Protein AF-A0A7R9HHG1-F1 (afdb_monomer)

Solvent-accessible surface area (backbone atoms only — not comparable to full-atom values): 5290 Å² total; per-residue (Å²): 137,89,84,60,60,94,95,54,58,73,85,74,65,45,72,69,57,52,42,71,74,48,57,71,74,63,27,72,69,70,78,84,81,93,68,78,83,29,50,68,72,48,75,32,63,44,96,84,59,52,35,36,36,40,28,15,33,60,12,36,38,38,33,26,33,54,84,80,63,46,75,76,49,75,49,70,74,83,42,76,42,88,76,65,126

Foldseek 3Di:
DDDDDPPDDSVVDDPVNVLVPDDPQVVLLDDDDDDPDQADKDWDADPVRQKIWIFRQQFWIWIAGSRVRHTDDIDGPRHGD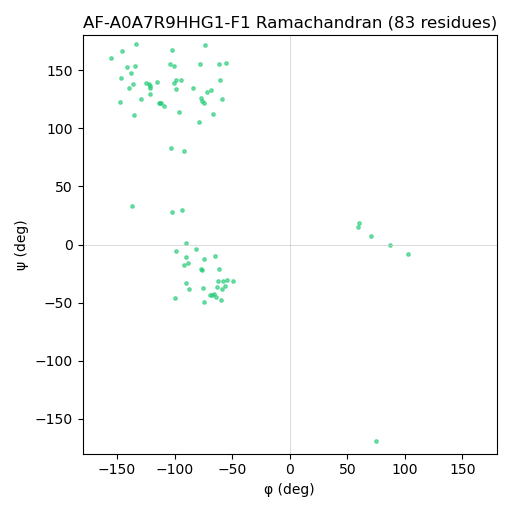PDDD

Organism: Timema poppense (NCBI:txid170557)

Mean predicted aligned error: 3.4 Å

pLDDT: mean 95.84, std 2.35, range [80.69, 98.12]

Secondary structure (DSSP, 8-state):
---PPTT--GGG--HHHHHHHS-HHHHTT-------SS-SEEEEE-TTS-EEEEEETTSEEEEEETTT--EEEEEE-SS------

Structure (mmCIF, N/CA/C/O backbone):
data_AF-A0A7R9HHG1-F1
#
_entry.id   AF-A0A7R9HHG1-F1
#
loop_
_atom_site.group_PDB
_atom_site.id
_atom_site.type_symbol
_atom_site.label_atom_id
_atom_site.label_alt_id
_atom_site.label_comp_id
_atom_site.label_asym_id
_atom_site.label_entity_id
_atom_site.label_seq_id
_atom_site.pdbx_PDB_ins_code
_atom_site.Cartn_x
_atom_site.Cartn_y
_atom_site.Cartn_z
_atom_site.occupancy
_atom_site.B_iso_or_equiv
_atom_site.auth_seq_id
_atom_site.auth_comp_id
_atom_site.auth_asym_id
_atom_site.auth_atom_id
_atom_site.pdbx_PDB_model_num
ATOM 1 N N . TYR A 1 1 ? -15.084 4.386 10.505 1.00 87.94 1 TYR A N 1
ATOM 2 C CA . TYR A 1 1 ? -14.221 5.316 11.262 1.00 87.94 1 TYR A CA 1
ATOM 3 C C . TYR A 1 1 ? -13.725 4.574 12.494 1.00 87.94 1 TYR A C 1
ATOM 5 O O . TYR A 1 1 ? -14.223 3.483 12.745 1.00 87.94 1 TYR A O 1
ATOM 13 N N . LEU A 1 2 ? -12.712 5.094 13.183 1.00 94.50 2 LEU A N 1
ATOM 14 C CA . LEU A 1 2 ? -12.195 4.511 14.421 1.00 94.50 2 LEU A CA 1
ATOM 15 C C . LEU A 1 2 ? -12.545 5.473 15.552 1.00 94.50 2 LEU A C 1
ATOM 17 O O . LEU A 1 2 ? -12.182 6.644 15.477 1.00 94.50 2 LEU A O 1
ATOM 21 N N . GLU A 1 3 ? -13.276 4.985 16.539 1.00 95.25 3 GLU A N 1
ATOM 22 C CA . GLU A 1 3 ? -13.696 5.727 17.724 1.00 95.25 3 GLU A CA 1
ATOM 23 C C . GLU A 1 3 ? -13.173 4.964 18.940 1.00 95.25 3 GLU A C 1
ATOM 25 O O . GLU A 1 3 ? -13.142 3.734 18.916 1.00 95.25 3 GLU A O 1
ATOM 30 N N . ALA A 1 4 ? -12.658 5.690 19.930 1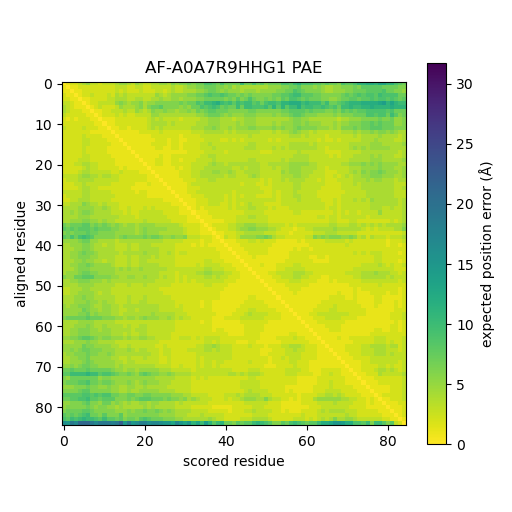.00 95.50 4 ALA A N 1
ATOM 31 C CA . ALA A 1 4 ? -12.098 5.108 21.143 1.00 95.50 4 ALA A CA 1
ATOM 32 C C . ALA A 1 4 ? -13.136 5.164 22.266 1.00 95.50 4 ALA A C 1
ATOM 34 O O . ALA A 1 4 ? -13.845 6.166 22.387 1.00 95.50 4 ALA A O 1
ATOM 35 N N . ASP A 1 5 ? -13.184 4.114 23.084 1.00 95.25 5 ASP A N 1
ATOM 36 C CA . ASP A 1 5 ? -13.996 4.094 24.297 1.00 95.25 5 ASP A CA 1
ATOM 37 C C . ASP A 1 5 ? -13.374 4.981 25.395 1.00 95.25 5 ASP A C 1
ATOM 39 O O . ASP A 1 5 ? -12.256 5.497 25.276 1.00 95.25 5 ASP A O 1
ATOM 43 N N . GLU A 1 6 ? -14.106 5.184 26.492 1.00 95.88 6 GLU A N 1
ATOM 44 C CA . GLU A 1 6 ? -13.625 5.977 27.623 1.00 95.88 6 GLU A CA 1
ATOM 45 C C .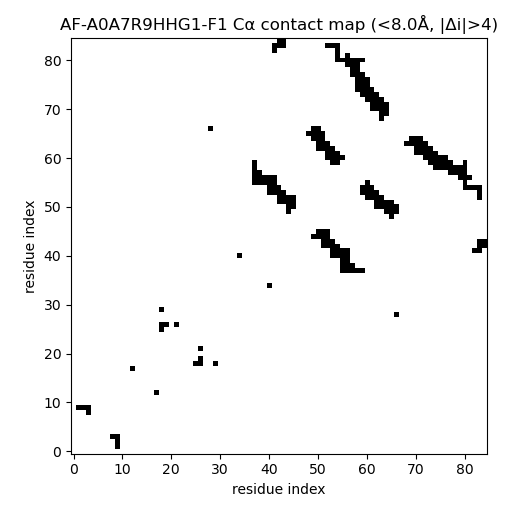 GLU A 1 6 ? -12.323 5.393 28.202 1.00 95.88 6 GLU A C 1
ATOM 47 O O . GLU A 1 6 ? -12.251 4.226 28.584 1.00 95.88 6 GLU A O 1
ATOM 52 N N . GLY A 1 7 ? -11.279 6.225 28.279 1.00 95.31 7 GLY A N 1
ATOM 53 C CA . GLY A 1 7 ? -9.956 5.820 28.763 1.00 95.31 7 GLY A CA 1
ATOM 54 C C . GLY A 1 7 ? -9.030 5.223 27.697 1.00 95.31 7 GLY A C 1
ATOM 55 O O . GLY A 1 7 ? -7.882 4.913 28.016 1.00 95.31 7 GLY A O 1
ATOM 56 N N . GLU A 1 8 ? -9.475 5.110 26.443 1.00 95.62 8 GLU A N 1
ATOM 57 C CA . GLU A 1 8 ? -8.653 4.648 25.323 1.00 95.62 8 GLU A CA 1
ATOM 58 C C . GLU A 1 8 ? -8.204 5.797 24.407 1.00 95.62 8 GLU A C 1
ATOM 60 O O . GLU A 1 8 ? -8.847 6.842 24.299 1.00 95.62 8 GLU A O 1
ATOM 65 N N . VAL A 1 9 ? -7.085 5.599 23.701 1.00 95.75 9 VAL A N 1
ATOM 66 C CA . VAL A 1 9 ? -6.619 6.515 22.648 1.00 95.75 9 VAL A CA 1
ATOM 67 C C . VAL A 1 9 ? -6.491 5.784 21.321 1.00 95.75 9 VAL A C 1
ATOM 69 O O . VAL A 1 9 ? -5.909 4.707 21.240 1.00 95.75 9 VAL A O 1
ATOM 72 N N . THR A 1 10 ? -6.971 6.381 20.228 1.00 96.19 10 THR A N 1
ATOM 73 C CA . THR A 1 10 ? -7.017 5.706 18.917 1.00 96.19 10 THR A CA 1
ATOM 74 C C . THR A 1 10 ? -5.645 5.290 18.375 1.00 96.19 10 THR A C 1
ATOM 76 O O . THR A 1 10 ? -5.552 4.404 17.529 1.00 96.19 10 THR A O 1
ATOM 79 N N . THR A 1 11 ? -4.564 5.910 18.850 1.00 95.88 11 THR A N 1
ATOM 80 C CA . THR A 1 11 ? -3.181 5.573 18.479 1.00 95.88 11 THR A CA 1
ATOM 81 C C . THR A 1 11 ? -2.670 4.281 19.121 1.00 95.88 11 THR A C 1
ATOM 83 O O . THR A 1 11 ? -1.641 3.771 18.683 1.00 95.88 11 THR A O 1
ATOM 86 N N . GLN A 1 12 ? -3.369 3.731 20.121 1.00 96.25 12 GLN A N 1
ATOM 87 C CA . GLN A 1 12 ? -2.996 2.468 20.767 1.00 96.25 12 GLN A CA 1
ATOM 88 C C . GLN A 1 12 ? -3.363 1.237 19.922 1.00 96.25 12 GLN A C 1
ATOM 90 O O . GLN A 1 12 ? -2.799 0.160 20.115 1.00 96.25 12 GLN A O 1
ATOM 95 N N . PHE A 1 13 ? -4.306 1.380 18.984 1.00 96.94 13 PHE A N 1
ATOM 96 C CA . PHE A 1 13 ? -4.789 0.270 18.171 1.00 96.94 13 PHE A CA 1
ATOM 97 C C . PHE A 1 13 ? -3.783 -0.109 17.079 1.00 96.94 13 PHE A C 1
ATOM 99 O O . PHE A 1 13 ? -3.403 0.690 16.221 1.00 96.94 13 PHE A O 1
ATOM 106 N N . THR A 1 14 ? -3.374 -1.374 17.078 1.00 96.94 14 THR A N 1
ATOM 107 C CA . THR A 1 14 ? -2.433 -1.927 16.098 1.00 96.94 14 THR A CA 1
ATOM 108 C C . THR A 1 14 ? -3.109 -2.218 14.756 1.00 96.94 14 THR A C 1
ATOM 110 O O . THR A 1 14 ? -4.298 -2.530 14.689 1.00 96.94 14 THR A O 1
ATOM 113 N N . GLN A 1 15 ? -2.332 -2.235 13.667 1.00 96.75 15 GLN A N 1
ATOM 114 C CA . GLN A 1 15 ? -2.842 -2.646 12.348 1.00 96.75 15 GLN A CA 1
ATOM 115 C C . GLN A 1 15 ? -3.420 -4.069 12.353 1.00 96.75 15 GLN A C 1
ATOM 117 O O . GLN A 1 15 ? -4.394 -4.337 11.657 1.00 96.75 15 GLN A O 1
ATOM 122 N N . LYS A 1 16 ? -2.872 -4.962 13.190 1.00 96.94 16 LYS A N 1
ATOM 123 C CA . LYS A 1 16 ? -3.390 -6.322 13.367 1.00 96.94 16 LYS A CA 1
ATOM 124 C C . LYS A 1 16 ? -4.784 -6.326 14.002 1.00 96.94 16 LYS A C 1
ATOM 126 O O . LYS A 1 16 ? -5.640 -7.076 13.545 1.00 96.94 16 LYS A O 1
ATOM 131 N N . GLN A 1 17 ? -5.018 -5.496 15.022 1.00 96.94 17 GLN A N 1
ATOM 132 C CA . GLN A 1 17 ? -6.347 -5.335 15.624 1.00 96.94 17 GLN A CA 1
ATOM 133 C C . GLN A 1 17 ? -7.335 -4.745 14.617 1.00 96.94 17 GLN A C 1
ATOM 135 O O . GLN A 1 17 ? -8.419 -5.285 14.447 1.00 96.94 17 GLN A O 1
ATOM 140 N N . ILE A 1 18 ? -6.935 -3.702 13.884 1.00 97.00 18 ILE A N 1
ATOM 141 C CA . ILE A 1 18 ? -7.787 -3.084 12.860 1.00 97.00 18 ILE A CA 1
ATOM 142 C C . ILE A 1 18 ? -8.171 -4.109 11.783 1.00 97.00 18 ILE A C 1
ATOM 144 O O . ILE A 1 18 ? -9.349 -4.243 11.469 1.00 97.00 18 ILE A O 1
ATOM 148 N N . ALA A 1 19 ? -7.209 -4.873 11.255 1.00 97.12 19 ALA A N 1
ATOM 149 C CA . ALA A 1 19 ? -7.466 -5.891 10.236 1.00 97.12 19 ALA A CA 1
ATOM 150 C C . ALA A 1 19 ? -8.390 -7.021 10.729 1.00 97.12 19 ALA A C 1
ATOM 152 O O . ALA A 1 19 ? -9.148 -7.567 9.931 1.00 97.12 19 ALA A O 1
ATOM 153 N N . ALA A 1 20 ? -8.348 -7.358 12.022 1.00 97.19 20 ALA A N 1
ATOM 154 C CA . ALA A 1 20 ? -9.227 -8.361 12.626 1.00 97.19 20 ALA A CA 1
ATOM 155 C C . ALA A 1 20 ? -10.664 -7.857 12.865 1.00 97.19 20 ALA A C 1
ATOM 157 O O . ALA A 1 20 ? -11.576 -8.674 12.959 1.00 97.19 20 ALA A O 1
ATOM 158 N N . SER A 1 21 ? -10.866 -6.539 12.952 1.00 97.19 21 SER A N 1
ATOM 159 C CA . SER A 1 21 ? -12.160 -5.916 13.274 1.00 97.19 21 SER A CA 1
ATOM 160 C C . SER A 1 21 ? -12.944 -5.414 12.054 1.00 97.19 21 SER A C 1
ATOM 162 O O . SER A 1 21 ? -14.071 -4.947 12.203 1.00 97.19 21 SER A O 1
ATOM 164 N N . VAL A 1 22 ? -12.365 -5.469 10.852 1.00 97.38 22 VAL A N 1
ATOM 165 C CA . VAL A 1 22 ? -13.016 -5.042 9.599 1.00 97.38 22 VAL A CA 1
ATOM 166 C C . VAL A 1 22 ? -13.518 -6.237 8.788 1.00 97.38 22 VAL A C 1
ATOM 168 O O . VAL A 1 22 ? -13.166 -7.386 9.048 1.00 97.38 22 VAL A O 1
ATOM 171 N N . ASP A 1 23 ? -14.339 -5.974 7.771 1.00 97.88 23 ASP A N 1
ATOM 172 C CA . ASP A 1 23 ? -14.806 -7.012 6.854 1.00 97.88 23 ASP A CA 1
ATOM 173 C C . ASP A 1 23 ? -13.644 -7.679 6.087 1.00 97.88 23 ASP A C 1
ATOM 175 O O . ASP A 1 23 ? -12.592 -7.076 5.854 1.00 97.88 23 ASP A O 1
ATOM 179 N N . ILE A 1 24 ? -13.860 -8.917 5.630 1.00 95.62 24 ILE A N 1
ATOM 180 C CA . ILE A 1 24 ? -12.847 -9.741 4.945 1.00 95.62 24 ILE A CA 1
ATOM 181 C C . ILE A 1 24 ? -12.261 -9.029 3.715 1.00 95.62 24 ILE A C 1
ATOM 183 O O . ILE A 1 24 ? -11.066 -9.149 3.435 1.00 95.62 24 ILE A O 1
ATOM 187 N N . THR A 1 25 ? -13.067 -8.253 2.985 1.00 94.62 25 THR A N 1
ATOM 188 C CA . THR A 1 25 ? -12.602 -7.539 1.789 1.00 94.62 25 THR A CA 1
ATOM 189 C C . THR A 1 25 ? -11.635 -6.428 2.174 1.00 94.62 25 THR A C 1
ATOM 191 O O . THR A 1 25 ? -10.591 -6.277 1.538 1.00 94.62 25 THR A O 1
ATOM 194 N N . SER A 1 26 ? -11.939 -5.669 3.225 1.00 95.00 26 SER A N 1
ATOM 195 C CA . SER A 1 26 ? -11.044 -4.641 3.761 1.00 95.00 26 SER A CA 1
ATOM 196 C C . SER A 1 26 ? -9.786 -5.243 4.386 1.00 95.00 26 SER A C 1
ATOM 198 O O . SER A 1 26 ? -8.685 -4.785 4.077 1.00 95.00 26 SER A O 1
ATOM 200 N N . ALA A 1 27 ? -9.921 -6.319 5.166 1.00 95.81 27 ALA A N 1
ATOM 201 C CA . ALA A 1 27 ? -8.795 -7.043 5.752 1.00 95.81 27 ALA A CA 1
ATOM 202 C C . ALA A 1 27 ? -7.833 -7.576 4.676 1.00 95.81 27 ALA A C 1
ATOM 204 O O . ALA A 1 27 ? -6.619 -7.463 4.820 1.00 95.81 27 ALA A O 1
ATOM 205 N N . SER A 1 28 ? -8.352 -8.057 3.538 1.00 93.88 28 SER A N 1
ATOM 206 C CA . SER 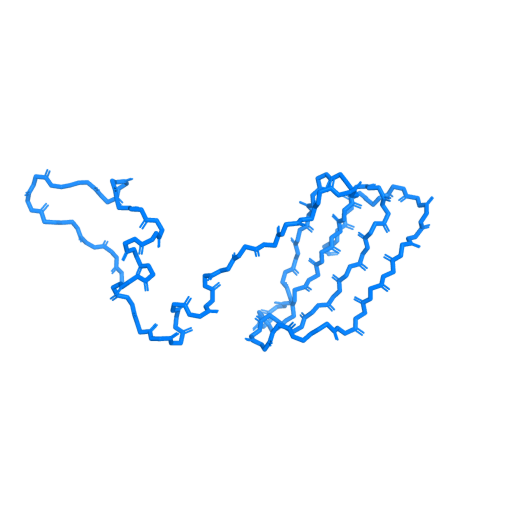A 1 28 ? -7.539 -8.569 2.420 1.00 93.88 28 SER A CA 1
ATOM 207 C C . SER A 1 28 ? -6.654 -7.523 1.719 1.00 93.88 28 SER A C 1
ATOM 209 O O . SER A 1 28 ? -5.838 -7.873 0.859 1.00 93.88 28 SER A O 1
ATOM 211 N N . LYS A 1 29 ? -6.840 -6.232 2.027 1.00 93.44 29 LYS A N 1
ATOM 212 C CA . LYS A 1 29 ? -5.997 -5.126 1.541 1.00 93.44 29 LYS A CA 1
ATOM 213 C C . LYS A 1 29 ? -4.803 -4.871 2.464 1.00 93.44 29 LYS A C 1
ATOM 215 O O . LYS A 1 29 ? -3.870 -4.193 2.050 1.00 93.44 29 LYS A O 1
ATOM 220 N N . HIS A 1 30 ? -4.821 -5.397 3.689 1.00 94.56 30 HIS A N 1
ATOM 221 C CA . HIS A 1 30 ? -3.682 -5.361 4.596 1.00 94.56 30 HIS A CA 1
ATOM 222 C C . HIS A 1 30 ? -2.686 -6.453 4.190 1.00 94.56 30 HIS A C 1
ATOM 224 O O . HIS A 1 30 ? -2.928 -7.640 4.406 1.00 94.56 30 HIS A O 1
ATOM 230 N N . PHE A 1 31 ? -1.574 -6.060 3.573 1.00 92.56 31 PHE A N 1
ATOM 231 C CA . PHE A 1 31 ? -0.496 -6.978 3.218 1.00 92.56 31 PHE A CA 1
ATOM 232 C C . PHE A 1 31 ? 0.873 -6.315 3.324 1.00 92.56 31 PHE A C 1
ATOM 234 O O . PHE A 1 31 ? 0.991 -5.094 3.422 1.00 92.56 31 PHE A O 1
ATOM 241 N N . ASN A 1 32 ? 1.905 -7.151 3.290 1.00 93.44 32 ASN A N 1
ATOM 242 C CA . ASN A 1 32 ? 3.301 -6.752 3.340 1.00 93.44 32 ASN A CA 1
ATOM 243 C C . ASN A 1 32 ? 4.045 -7.325 2.125 1.00 93.44 32 ASN A C 1
ATOM 245 O O . ASN A 1 32 ? 3.812 -8.476 1.758 1.00 93.44 32 ASN A O 1
ATOM 249 N N . LEU A 1 33 ? 4.939 -6.538 1.521 1.00 93.75 33 LEU A N 1
ATOM 250 C CA . LEU A 1 33 ? 5.856 -6.997 0.475 1.00 93.75 33 LEU A CA 1
ATOM 251 C C . LEU A 1 33 ? 7.284 -6.930 1.006 1.00 93.75 33 LEU A C 1
ATOM 253 O O . LEU A 1 33 ? 7.765 -5.864 1.386 1.00 93.75 33 LEU A O 1
ATOM 257 N N . GLU A 1 34 ? 7.979 -8.061 1.005 1.00 95.00 34 GLU A N 1
ATOM 258 C CA . GLU A 1 34 ? 9.364 -8.134 1.467 1.00 95.00 34 GLU A CA 1
ATOM 259 C C . GLU A 1 34 ? 10.349 -7.922 0.313 1.00 95.00 34 GLU A C 1
ATOM 261 O O . GLU A 1 34 ? 10.908 -8.867 -0.236 1.00 95.00 34 GLU A O 1
ATOM 266 N N . LEU A 1 35 ? 10.577 -6.659 -0.052 1.00 94.94 35 LEU A N 1
ATOM 267 C CA . LEU A 1 35 ? 11.449 -6.278 -1.168 1.00 94.94 35 LEU A CA 1
ATOM 268 C C . LEU A 1 35 ? 12.805 -5.763 -0.662 1.00 94.94 35 LEU A C 1
ATOM 270 O O . LEU A 1 35 ? 13.016 -4.562 -0.504 1.00 94.94 35 LEU A O 1
ATOM 274 N N . ARG A 1 36 ? 13.736 -6.677 -0.367 1.00 94.44 36 ARG A N 1
ATOM 275 C CA . ARG A 1 36 ? 14.989 -6.344 0.348 1.00 94.44 36 ARG A CA 1
ATOM 276 C C . ARG A 1 36 ? 16.174 -5.991 -0.559 1.00 94.44 36 ARG A C 1
ATOM 278 O O . ARG A 1 36 ? 17.151 -5.413 -0.094 1.00 94.44 36 ARG A O 1
ATOM 285 N N . GLU A 1 37 ? 16.108 -6.340 -1.839 1.00 95.06 37 GLU A N 1
ATOM 286 C CA . GLU A 1 37 ? 17.294 -6.391 -2.706 1.00 95.06 37 GLU A CA 1
ATOM 287 C C . GLU A 1 37 ? 17.622 -5.054 -3.390 1.00 95.06 37 GLU A C 1
ATOM 289 O O . GLU A 1 37 ? 18.790 -4.662 -3.493 1.00 95.06 37 GLU A O 1
ATOM 294 N N . PHE A 1 38 ? 16.600 -4.308 -3.815 1.00 96.50 38 PHE A N 1
ATOM 295 C CA . PHE A 1 38 ? 16.765 -3.156 -4.710 1.00 96.50 38 PHE A CA 1
ATOM 296 C C . PHE A 1 38 ? 16.683 -1.793 -4.010 1.00 96.50 38 PHE A C 1
ATOM 298 O O . PHE A 1 38 ? 16.369 -0.776 -4.626 1.00 96.50 38 PHE A O 1
ATOM 305 N N . GLY A 1 39 ? 17.046 -1.757 -2.726 1.00 94.06 39 GLY A N 1
ATOM 306 C CA . GLY A 1 39 ? 17.062 -0.537 -1.918 1.00 94.06 39 GLY A CA 1
ATOM 307 C C . GLY A 1 39 ? 15.662 -0.064 -1.506 1.00 94.06 39 GLY A C 1
ATOM 308 O O . GLY A 1 39 ? 14.694 -0.809 -1.641 1.00 94.06 39 GLY A O 1
ATOM 309 N N . PRO A 1 40 ? 15.540 1.162 -0.965 1.00 95.94 40 PRO A N 1
ATOM 310 C CA . PRO A 1 40 ? 14.254 1.717 -0.558 1.00 95.94 40 PRO A CA 1
ATOM 311 C C . PRO A 1 40 ? 13.285 1.825 -1.735 1.00 95.94 40 PRO A C 1
ATOM 313 O O . PRO A 1 40 ? 13.689 2.213 -2.834 1.00 95.94 40 PRO A O 1
ATOM 316 N N . TYR A 1 41 ? 12.011 1.531 -1.477 1.00 97.19 41 TYR A N 1
ATOM 317 C CA . TYR A 1 41 ? 10.952 1.594 -2.478 1.00 97.19 41 TYR A CA 1
ATOM 318 C C . TYR A 1 41 ? 10.126 2.868 -2.359 1.00 97.19 41 TYR A C 1
ATOM 320 O O . TYR A 1 41 ? 9.732 3.279 -1.266 1.00 97.19 41 TYR A O 1
ATOM 328 N N . ARG A 1 42 ? 9.807 3.446 -3.513 1.00 96.69 42 ARG A N 1
ATOM 329 C CA . ARG A 1 42 ? 8.698 4.382 -3.691 1.00 96.69 42 ARG A CA 1
ATOM 330 C C . ARG A 1 42 ? 7.518 3.652 -4.310 1.00 96.69 42 ARG A C 1
ATOM 332 O O . ARG A 1 42 ? 7.694 2.658 -5.013 1.00 96.69 42 ARG A O 1
ATOM 339 N N . MET A 1 43 ? 6.319 4.158 -4.047 1.00 96.12 43 MET A N 1
ATOM 340 C CA . MET A 1 43 ? 5.094 3.586 -4.584 1.00 96.12 43 MET A CA 1
ATOM 341 C C . MET A 1 43 ? 4.125 4.666 -5.057 1.00 96.12 43 MET A C 1
ATOM 343 O O . MET A 1 43 ? 4.057 5.745 -4.466 1.00 96.12 43 MET A O 1
ATOM 347 N N . ASN A 1 44 ? 3.361 4.361 -6.101 1.00 97.44 44 ASN A N 1
ATOM 348 C CA . ASN A 1 44 ? 2.323 5.234 -6.629 1.00 97.44 44 ASN A CA 1
ATOM 349 C C . ASN A 1 44 ? 1.092 4.420 -7.031 1.00 97.44 44 ASN A C 1
ATOM 351 O O . ASN A 1 44 ? 1.207 3.376 -7.672 1.00 97.44 44 ASN A O 1
ATOM 355 N N . TYR A 1 45 ? -0.087 4.902 -6.649 1.00 96.75 45 TYR A N 1
ATOM 356 C CA . TYR A 1 45 ? -1.347 4.329 -7.102 1.00 96.75 45 TYR A CA 1
ATOM 357 C C . TYR A 1 45 ? -1.855 5.078 -8.327 1.00 96.75 45 TYR A C 1
ATOM 359 O O . TYR A 1 45 ? -1.838 6.310 -8.363 1.00 96.75 45 TYR A O 1
ATOM 367 N N . SER A 1 46 ? -2.424 4.343 -9.282 1.00 96.50 46 SER A N 1
ATOM 368 C CA . SER A 1 46 ? -3.226 4.955 -10.340 1.00 96.50 46 SER A CA 1
ATOM 369 C C . SER A 1 46 ? -4.360 5.795 -9.739 1.00 96.50 46 SER A C 1
ATOM 371 O O . SER A 1 46 ? -4.827 5.532 -8.632 1.00 96.50 46 SER A O 1
ATOM 373 N N . ARG A 1 47 ? -4.875 6.787 -10.478 1.00 96.19 47 ARG A N 1
ATOM 374 C CA . ARG A 1 47 ? -5.914 7.713 -9.966 1.00 96.19 47 ARG A CA 1
ATOM 375 C C . ARG A 1 47 ? -7.168 7.024 -9.417 1.00 96.19 47 ARG A C 1
ATOM 377 O O . ARG A 1 47 ? -7.805 7.546 -8.514 1.00 96.19 47 ARG A O 1
ATOM 384 N N . ASN A 1 48 ? -7.524 5.865 -9.963 1.00 96.00 48 ASN A N 1
ATOM 385 C CA . ASN A 1 48 ? -8.654 5.050 -9.508 1.00 96.00 48 ASN A CA 1
ATOM 386 C C . ASN A 1 48 ? -8.281 4.014 -8.427 1.00 96.00 48 ASN A C 1
ATOM 388 O O . ASN A 1 48 ? -9.127 3.211 -8.045 1.00 96.00 48 ASN A O 1
ATOM 392 N N . GLY A 1 49 ? -7.020 3.968 -7.988 1.00 95.00 49 GLY A N 1
ATOM 393 C CA . GLY A 1 49 ? -6.504 3.029 -6.991 1.00 95.00 49 GLY A CA 1
ATOM 394 C C . GLY A 1 49 ? -6.383 1.575 -7.459 1.00 95.00 49 GLY A C 1
ATOM 395 O O . GLY A 1 49 ? -6.125 0.699 -6.636 1.00 95.00 49 GLY A O 1
ATOM 396 N N . ARG A 1 50 ? -6.595 1.278 -8.751 1.00 95.75 50 ARG A N 1
ATOM 397 C CA . ARG A 1 50 ? -6.586 -0.104 -9.263 1.00 95.75 50 ARG A CA 1
ATOM 398 C C . ARG A 1 50 ? -5.182 -0.686 -9.393 1.00 95.75 50 ARG A C 1
ATOM 400 O O . ARG A 1 50 ? -5.006 -1.877 -9.148 1.00 95.75 50 ARG A O 1
ATOM 407 N N . TYR A 1 51 ? -4.213 0.128 -9.792 1.00 97.12 51 TYR A N 1
ATOM 408 C CA . TYR A 1 51 ? -2.851 -0.311 -10.072 1.00 97.12 51 TYR A CA 1
ATOM 409 C C . TYR A 1 51 ? -1.879 0.322 -9.086 1.00 97.12 51 TYR A C 1
ATOM 411 O O . TYR A 1 51 ? -2.011 1.503 -8.763 1.00 97.12 51 TYR A O 1
ATOM 419 N N . LEU A 1 52 ? -0.914 -0.472 -8.634 1.00 97.19 52 LEU A N 1
ATOM 420 C CA . LEU A 1 52 ? 0.194 -0.055 -7.786 1.00 97.19 52 LEU A CA 1
ATOM 421 C C . LEU A 1 52 ? 1.490 -0.166 -8.592 1.00 97.19 52 LEU A C 1
ATOM 423 O O . LEU A 1 52 ? 1.826 -1.248 -9.074 1.00 97.19 52 LEU A O 1
ATOM 427 N N . LEU A 1 53 ? 2.200 0.949 -8.724 1.00 97.62 53 LEU A N 1
ATOM 428 C CA . LEU A 1 53 ? 3.549 1.028 -9.268 1.00 97.62 53 LEU A CA 1
ATOM 429 C C . LEU A 1 53 ? 4.549 1.096 -8.111 1.00 97.62 53 LEU A C 1
ATOM 431 O O . LEU A 1 53 ? 4.352 1.853 -7.161 1.00 97.62 53 LEU A O 1
ATOM 435 N N . LEU A 1 54 ? 5.611 0.306 -8.198 1.00 97.69 54 LEU A N 1
ATOM 436 C CA . LEU A 1 54 ? 6.706 0.202 -7.242 1.00 97.69 54 LEU A CA 1
ATOM 437 C C . LEU A 1 54 ? 8.015 0.534 -7.956 1.00 97.69 54 LEU A C 1
ATOM 439 O O . LEU A 1 54 ? 8.244 0.056 -9.065 1.00 97.69 54 LEU A O 1
ATOM 443 N N . GLY A 1 55 ? 8.871 1.322 -7.309 1.00 98.00 55 GLY A N 1
ATOM 444 C CA . GLY A 1 55 ? 10.214 1.644 -7.789 1.00 98.00 55 GLY A CA 1
ATOM 445 C C . GLY A 1 55 ? 11.236 1.545 -6.668 1.00 98.00 55 GLY A C 1
ATOM 446 O O . GLY A 1 55 ? 11.211 2.357 -5.743 1.00 98.00 55 GLY A O 1
ATOM 447 N N . GLY A 1 56 ? 12.119 0.555 -6.740 1.00 98.06 56 GLY A N 1
ATOM 448 C CA . GLY A 1 56 ? 13.267 0.396 -5.856 1.00 98.06 56 GLY A CA 1
ATOM 449 C C . GLY A 1 56 ? 14.446 1.225 -6.352 1.00 98.06 56 GLY A C 1
ATOM 450 O O . GLY A 1 56 ? 14.784 1.181 -7.535 1.00 98.06 56 GLY A O 1
ATOM 451 N N . LYS A 1 57 ? 15.115 1.948 -5.445 1.00 97.69 57 LYS A N 1
ATOM 452 C CA . LYS A 1 57 ? 16.227 2.857 -5.780 1.00 97.69 57 LYS A CA 1
ATOM 453 C C . LYS A 1 57 ? 17.305 2.227 -6.681 1.00 97.69 57 LYS A C 1
ATOM 455 O O . LYS A 1 57 ? 17.911 2.940 -7.467 1.00 97.69 57 LYS A O 1
ATOM 460 N N . ARG A 1 58 ? 17.552 0.916 -6.588 1.00 97.88 58 ARG A N 1
ATOM 461 C CA . ARG A 1 58 ? 18.576 0.182 -7.363 1.00 97.88 58 ARG A CA 1
ATOM 462 C C . ARG A 1 58 ? 18.042 -0.461 -8.658 1.00 97.88 58 ARG A C 1
ATOM 464 O O . ARG A 1 58 ? 18.535 -1.518 -9.049 1.00 97.88 58 ARG A O 1
ATOM 471 N N . GLY A 1 59 ? 17.018 0.120 -9.279 1.00 97.56 59 GLY A N 1
ATOM 472 C CA . GLY A 1 59 ? 16.606 -0.236 -10.641 1.00 97.56 59 GLY A CA 1
ATOM 473 C C . GLY A 1 59 ?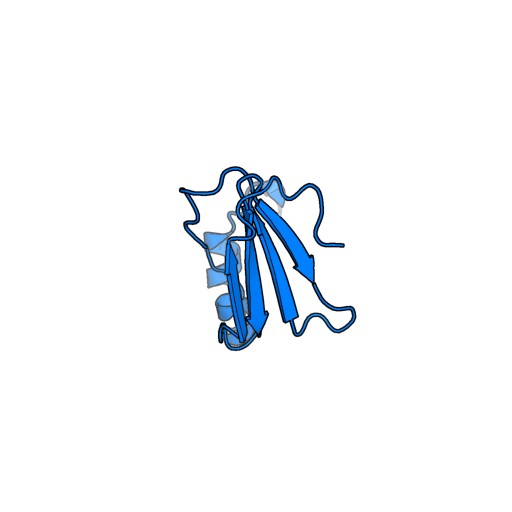 15.368 -1.117 -10.766 1.00 97.56 59 GLY A C 1
ATOM 474 O O . GLY A 1 59 ? 14.891 -1.309 -11.878 1.00 97.56 59 GLY A O 1
ATOM 475 N N . HIS A 1 60 ? 14.813 -1.651 -9.677 1.00 98.12 60 HIS A N 1
ATOM 476 C CA . HIS A 1 60 ? 13.611 -2.489 -9.766 1.00 98.12 60 HIS A CA 1
ATOM 477 C C . HIS A 1 60 ? 12.361 -1.644 -9.973 1.00 98.12 60 HIS A C 1
ATOM 479 O O . HIS A 1 60 ? 12.093 -0.735 -9.191 1.00 98.12 60 HIS A O 1
ATOM 485 N N . VAL A 1 61 ? 11.590 -1.960 -11.007 1.00 97.94 61 VAL A N 1
ATOM 486 C CA . VAL A 1 61 ? 10.305 -1.330 -11.296 1.00 97.94 61 VAL A CA 1
ATOM 487 C C . VAL A 1 61 ? 9.274 -2.426 -11.508 1.00 97.94 61 VAL A C 1
ATOM 489 O O . VAL A 1 61 ? 9.453 -3.297 -12.359 1.00 97.94 61 VAL A O 1
ATOM 492 N N . ALA A 1 62 ? 8.180 -2.377 -10.752 1.00 98.00 62 ALA A N 1
ATOM 493 C CA . ALA A 1 62 ? 7.105 -3.356 -10.845 1.00 98.00 62 ALA A CA 1
ATOM 494 C C . ALA A 1 62 ? 5.734 -2.682 -10.821 1.00 98.00 62 ALA A C 1
ATOM 496 O O . ALA A 1 62 ? 5.491 -1.770 -10.035 1.00 98.00 62 ALA A O 1
ATOM 497 N N . ALA A 1 63 ? 4.818 -3.152 -11.661 1.00 97.69 63 ALA A N 1
ATOM 498 C CA . ALA A 1 63 ? 3.431 -2.706 -11.696 1.00 97.69 63 ALA A CA 1
ATOM 499 C C . ALA A 1 63 ? 2.505 -3.898 -11.456 1.00 97.69 63 ALA A C 1
ATOM 501 O O . ALA A 1 63 ? 2.618 -4.922 -12.132 1.00 97.69 63 ALA A O 1
ATOM 50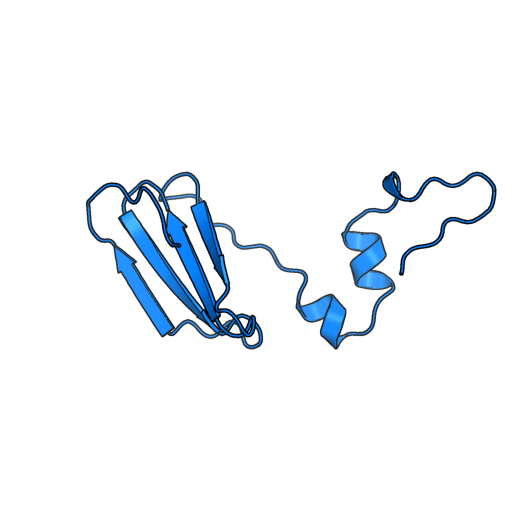2 N N . LEU A 1 64 ? 1.568 -3.765 -10.519 1.00 96.94 64 LEU A N 1
ATOM 503 C CA . LEU A 1 64 ? 0.617 -4.817 -10.167 1.00 96.94 64 LEU A CA 1
ATOM 504 C C . LEU A 1 64 ? -0.813 -4.287 -10.043 1.00 96.94 64 LEU A C 1
ATOM 506 O O . LEU A 1 64 ? -1.055 -3.120 -9.738 1.00 96.94 64 LEU A O 1
ATOM 510 N N . ASP A 1 65 ? -1.778 -5.170 -10.267 1.00 96.69 65 ASP A N 1
ATOM 511 C CA . ASP A 1 65 ? -3.163 -4.977 -9.864 1.00 96.69 65 ASP A CA 1
ATOM 512 C C . ASP A 1 65 ? -3.239 -4.983 -8.335 1.00 96.69 65 ASP A C 1
ATOM 514 O O . ASP A 1 65 ? -3.027 -6.020 -7.715 1.00 96.69 65 ASP A O 1
ATOM 518 N N . TRP A 1 66 ? -3.548 -3.859 -7.698 1.00 94.19 66 TRP A N 1
ATOM 519 C CA . TRP A 1 66 ? -3.551 -3.774 -6.234 1.00 94.19 66 TRP A CA 1
ATOM 520 C C . TRP A 1 66 ? -4.594 -4.699 -5.589 1.00 94.19 66 TRP A C 1
ATOM 522 O O . TRP A 1 66 ? -4.362 -5.302 -4.540 1.00 94.19 66 TRP A O 1
ATOM 532 N N . ILE A 1 67 ? -5.756 -4.837 -6.228 1.00 92.44 67 ILE A N 1
ATOM 533 C CA . ILE A 1 67 ? -6.890 -5.569 -5.660 1.00 92.44 67 ILE A CA 1
ATOM 534 C C . ILE A 1 67 ? -6.633 -7.074 -5.720 1.00 92.44 67 ILE A C 1
ATOM 536 O O . ILE A 1 67 ? -6.780 -7.769 -4.710 1.00 92.44 67 ILE A O 1
ATOM 540 N N . THR A 1 68 ? -6.234 -7.568 -6.894 1.00 94.44 68 THR A N 1
ATOM 541 C CA . THR A 1 68 ? -5.988 -9.000 -7.141 1.00 94.44 68 THR A CA 1
ATOM 542 C C . THR A 1 68 ? -4.551 -9.429 -6.853 1.00 94.44 68 THR A C 1
ATOM 544 O O . THR A 1 68 ? -4.282 -10.624 -6.801 1.00 94.44 68 THR A O 1
ATOM 547 N N . LYS A 1 69 ? -3.640 -8.473 -6.631 1.00 94.56 69 LYS A N 1
ATOM 548 C CA . LYS A 1 69 ? -2.192 -8.671 -6.450 1.00 94.56 69 LYS A CA 1
ATOM 549 C C . LYS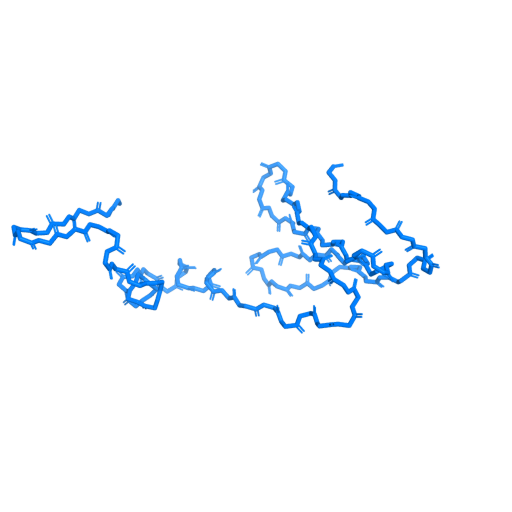 A 1 69 ? -1.507 -9.318 -7.659 1.00 94.56 69 LYS A C 1
ATOM 551 O O . LYS A 1 69 ? -0.397 -9.830 -7.554 1.0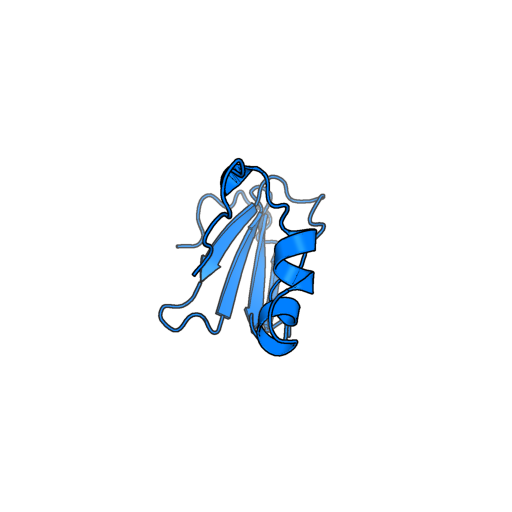0 94.56 69 LYS A O 1
ATOM 556 N N . ARG A 1 70 ? -2.152 -9.281 -8.830 1.00 96.44 70 ARG A N 1
ATOM 557 C CA . ARG A 1 70 ? -1.593 -9.804 -10.079 1.00 96.44 70 ARG A CA 1
ATOM 558 C C . ARG A 1 70 ? -0.520 -8.858 -10.606 1.00 96.44 70 ARG A C 1
ATOM 560 O O . ARG A 1 70 ? -0.809 -7.704 -10.908 1.00 96.44 70 ARG A O 1
ATOM 567 N N . LEU A 1 71 ? 0.690 -9.370 -10.783 1.00 97.00 71 LEU A N 1
ATOM 568 C CA . LEU A 1 71 ? 1.779 -8.649 -11.430 1.00 97.00 71 LEU A CA 1
ATOM 569 C C . LEU A 1 71 ? 1.492 -8.456 -12.932 1.00 97.00 71 LEU A C 1
ATOM 571 O O . LEU A 1 71 ? 1.093 -9.400 -13.615 1.00 97.00 71 LEU A O 1
ATOM 575 N N . TYR A 1 72 ? 1.679 -7.234 -13.433 1.00 96.31 72 TYR A N 1
ATOM 576 C CA . TYR A 1 72 ? 1.567 -6.887 -14.856 1.00 96.31 72 TYR A CA 1
ATOM 577 C C . TYR A 1 72 ? 2.929 -6.797 -15.532 1.00 96.31 72 TYR A C 1
ATOM 579 O O . TYR A 1 72 ? 3.105 -7.303 -16.636 1.00 96.31 72 TYR A O 1
ATOM 587 N N . CYS A 1 73 ? 3.868 -6.115 -14.886 1.00 95.81 73 CYS A N 1
ATOM 588 C CA . CYS A 1 73 ? 5.206 -5.891 -15.405 1.00 95.81 73 CYS A CA 1
ATOM 589 C C . CYS A 1 73 ? 6.187 -5.857 -14.241 1.00 95.81 73 CYS A C 1
ATOM 591 O O . CYS A 1 73 ? 5.862 -5.332 -13.176 1.00 95.81 73 CYS A O 1
ATOM 593 N N . GLU A 1 74 ? 7.375 -6.397 -14.468 1.00 97.31 74 GLU A N 1
ATOM 594 C CA . GLU A 1 74 ? 8.502 -6.343 -13.552 1.00 97.31 74 GLU A CA 1
ATOM 595 C C . GLU A 1 74 ? 9.782 -6.302 -14.376 1.00 97.31 74 GLU A C 1
ATOM 597 O O . GLU A 1 74 ? 10.014 -7.166 -15.223 1.00 97.31 74 GLU A O 1
ATOM 602 N N . ILE A 1 75 ? 10.584 -5.266 -14.158 1.00 97.88 75 ILE A N 1
ATOM 603 C CA . ILE A 1 75 ? 11.837 -5.041 -14.872 1.00 97.88 75 ILE A CA 1
ATOM 604 C C . ILE A 1 75 ? 12.889 -4.493 -13.916 1.00 97.88 75 ILE A C 1
ATOM 606 O O . ILE A 1 75 ? 12.576 -3.814 -12.937 1.00 97.88 75 ILE A O 1
ATOM 610 N N . ASN A 1 76 ? 14.153 -4.757 -14.233 1.00 97.50 76 ASN A N 1
ATOM 611 C CA . ASN A 1 76 ? 15.264 -4.026 -13.652 1.00 97.50 76 ASN A CA 1
ATOM 612 C C . ASN A 1 76 ? 15.879 -3.130 -14.731 1.00 97.50 76 ASN A C 1
ATOM 614 O O . ASN A 1 76 ? 16.328 -3.635 -15.758 1.00 97.50 76 ASN A O 1
ATOM 618 N N . VAL A 1 77 ? 15.875 -1.815 -14.511 1.00 96.75 77 VAL A N 1
ATOM 619 C CA . VAL A 1 77 ? 16.412 -0.830 -15.465 1.00 96.75 77 VAL A CA 1
ATOM 620 C C . VAL A 1 77 ? 17.935 -0.680 -15.389 1.00 96.75 77 VAL A C 1
ATOM 622 O O . VAL A 1 77 ? 18.522 0.025 -16.197 1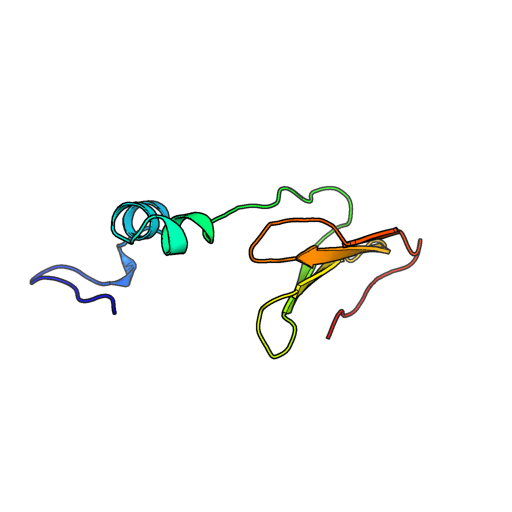.00 96.75 77 VAL A O 1
ATOM 625 N N . MET A 1 78 ? 18.593 -1.368 -14.450 1.00 96.56 78 MET A N 1
ATOM 626 C CA . MET A 1 78 ? 20.048 -1.361 -14.239 1.00 96.56 78 MET A CA 1
ATOM 627 C C . MET A 1 78 ? 20.642 0.027 -13.933 1.00 96.56 78 MET A C 1
ATOM 629 O O . MET A 1 78 ? 21.859 0.203 -13.948 1.00 96.56 78 MET A O 1
ATOM 633 N N . GLU A 1 79 ? 19.789 0.991 -13.594 1.00 96.19 79 GLU A N 1
ATOM 634 C CA . GLU A 1 79 ? 20.126 2.354 -13.189 1.00 96.19 79 GLU A CA 1
ATOM 635 C C . GLU A 1 79 ? 19.338 2.763 -11.934 1.00 96.19 79 GLU A C 1
ATOM 637 O O . GLU A 1 79 ? 18.475 2.023 -11.453 1.00 96.19 79 GLU A O 1
ATOM 642 N N . GLU A 1 80 ? 19.655 3.923 -11.354 1.00 97.56 80 GLU A N 1
ATOM 643 C CA . GLU A 1 80 ? 18.932 4.402 -10.177 1.00 97.56 80 GLU A CA 1
ATOM 644 C C . GLU A 1 80 ? 17.517 4.877 -10.536 1.00 97.56 80 GLU A C 1
ATOM 646 O O . GLU A 1 80 ? 17.324 5.696 -11.432 1.00 97.56 80 GLU A O 1
ATOM 651 N N . VAL A 1 81 ? 16.519 4.422 -9.774 1.00 97.50 81 VAL A N 1
ATOM 652 C CA . VAL A 1 81 ? 15.138 4.915 -9.885 1.00 97.50 81 VAL A CA 1
ATOM 653 C C . VAL A 1 81 ? 14.919 5.996 -8.835 1.00 97.50 81 VAL A C 1
ATOM 655 O O . VAL A 1 81 ? 14.939 5.728 -7.630 1.00 97.50 81 VAL A O 1
ATOM 658 N N . TYR A 1 82 ? 14.696 7.229 -9.289 1.00 96.00 82 TYR A N 1
ATOM 659 C CA . TYR A 1 82 ? 14.482 8.377 -8.403 1.00 96.00 82 TYR A CA 1
ATOM 660 C C . TYR A 1 82 ? 13.013 8.597 -8.046 1.00 96.00 82 TYR A C 1
ATOM 662 O O . TYR A 1 82 ? 12.727 9.042 -6.934 1.00 96.00 82 TYR A O 1
ATOM 670 N N . ASP A 1 83 ? 12.086 8.298 -8.961 1.00 95.81 83 ASP A N 1
ATOM 671 C CA . ASP A 1 83 ? 10.654 8.490 -8.745 1.00 95.81 83 ASP A CA 1
ATOM 672 C C . ASP A 1 83 ? 9.789 7.564 -9.612 1.00 95.81 83 ASP A C 1
ATOM 674 O O . ASP A 1 83 ? 10.253 7.036 -10.619 1.00 95.81 83 ASP A O 1
ATOM 678 N N . VAL A 1 84 ? 8.530 7.373 -9.202 1.00 91.56 84 VAL A N 1
ATOM 679 C CA . VAL A 1 84 ? 7.520 6.548 -9.902 1.00 91.56 84 VAL A CA 1
ATOM 680 C C . VAL A 1 84 ? 6.149 7.235 -9.950 1.00 91.56 84 VAL A C 1
ATOM 682 O O . VAL A 1 84 ? 5.114 6.585 -9.817 1.00 91.56 84 VAL A O 1
ATOM 685 N N . ARG A 1 85 ? 6.134 8.566 -10.046 1.00 80.69 85 ARG A N 1
ATOM 686 C CA . ARG A 1 85 ? 4.923 9.389 -9.951 1.00 80.69 85 ARG A CA 1
ATOM 687 C C . ARG A 1 85 ? 4.326 9.757 -11.305 1.00 80.69 85 ARG A C 1
ATOM 689 O O . ARG A 1 85 ? 5.102 9.955 -12.261 1.00 80.69 85 ARG A O 1
#

Nearest PDB structures (foldseek):
  5oql-assembly1_F  TM=9.728E-01  e=1.733E-06  Thermochaetoides thermophila DSM 1495
  6rxt-assembly1_UG  TM=9.761E-01  e=5.790E-06  Thermochaetoides thermophila
  6lqv-assembly1_5C  TM=9.675E-01  e=1.240E-05  Saccharomyces cerevisiae S288C
  7d63-assembly1_5C  TM=9.675E-01  e=1.240E-05  Saccharomyces cerevisiae S288C
  6lqp-assembly1_5C  TM=9.675E-01  e=1.240E-05  Saccharomyces cerevisiae S288C

Radius of gyration: 16.58 Å; Cα contacts (8 Å, |Δi|>4): 124; chains: 1; bounding box: 35×19×44 Å

Sequence (85 aa):
YLEADEGEVTTQFTQKQIAASVDITSASKHFNLELREFGPYRMNYSRNGRYLLLGGKRGHVAALDWITKRLYCEINVMEEVYDVR

InterPro domains:
  IPR011048 Cytochrome cd1-nitrite reductase-like, haem d1 domain superfamily [SSF51004] (22-84)
  IPR040315 WD repeat-containing protein WDR46/Utp7 [PTHR14085] (1-85)